Protein AF-A0A0A7FVY5-F1 (afdb_monomer)

Foldseek 3Di:
DVLVVLLVVLVVLLVVLCCLQVVLPCVSVPLQDPVLVVLQPCSNVLSNVVSVLSNQLSVLSNQLSVLCVVPPPVSVVVSVVSNVVSVVVVVVVSVVSVVCSVVSVD

pLDDT: mean 76.79, std 7.54, range [56.62, 86.94]

Mean predicted aligned error: 7.56 Å

Radius of gyration: 15.44 Å; Cα contacts (8 Å, |Δi|>4): 129; chains: 1; bounding box: 37×23×40 Å

Sequence (106 aa):
MLYILTIIGGIIFLVLAFLVGVNKNISLISVMTEAKLKQIKKKDKVAIDFGVHYFFMSLACFLTSGLTALFGKMGMYIGLILVVVSAFAYSSLSSSVDEKIRRNKY

Secondary structure (DSSP, 8-state):
-HHHHHHHHHHHHHHHHHHHHTS--GGG-TT--HHHHHH-S-HHHHHHHHHHHHHHHHHHHHHHHHHHHHHTHHHHHHHHHHHHHHHHHHHHHHHHHHHHHHTT--

Organism: NCBI:txid1415775

Nearest PDB structures (foldseek):
  1yvi-assembly1_A  TM=4.276E-01  e=3.416E+00  Oryza sativa

Solvent-accessible surface area (backbone atoms only — not comparable to full-atom values): 5295 Å² total; per-residue (Å²): 115,72,49,58,54,31,43,54,52,14,50,53,29,38,53,48,12,44,42,19,33,72,66,44,39,50,79,73,40,91,87,50,49,73,72,56,62,72,62,41,76,41,54,64,60,53,10,36,57,52,9,54,50,30,37,53,47,14,50,37,27,43,50,19,27,52,34,25,72,76,52,42,73,62,18,40,57,56,22,49,53,49,44,50,53,48,50,52,53,49,54,53,48,54,54,51,49,54,54,31,44,76,66,65,75,42

Structure (mmCIF, N/CA/C/O backbone):
data_AF-A0A0A7FVY5-F1
#
_entry.id   AF-A0A0A7FVY5-F1
#
loop_
_atom_site.group_PDB
_atom_site.id
_atom_site.type_symbol
_atom_site.label_atom_id
_atom_site.label_alt_id
_atom_site.label_comp_id
_atom_site.label_asym_id
_atom_site.label_entity_id
_atom_site.label_seq_id
_atom_site.pdbx_PDB_ins_code
_atom_site.Cartn_x
_atom_site.Cartn_y
_atom_site.Cartn_z
_atom_site.occupancy
_atom_site.B_iso_or_equiv
_atom_site.auth_seq_id
_atom_site.auth_comp_id
_atom_site.auth_asym_id
_atom_site.auth_atom_id
_atom_site.pdbx_PDB_model_num
ATOM 1 N N . MET A 1 1 ? 4.355 4.000 -19.600 1.00 63.69 1 MET A N 1
ATOM 2 C CA . MET A 1 1 ? 2.959 4.321 -19.228 1.00 63.69 1 MET A CA 1
ATOM 3 C C . MET A 1 1 ? 2.461 3.472 -18.053 1.00 63.69 1 MET A C 1
ATOM 5 O O . MET A 1 1 ? 2.020 4.054 -17.075 1.00 63.69 1 MET A O 1
ATOM 9 N N . LEU A 1 2 ? 2.605 2.135 -18.077 1.00 69.44 2 LEU A N 1
ATOM 10 C CA . LEU A 1 2 ? 2.143 1.250 -16.987 1.00 69.44 2 LEU A CA 1
ATOM 11 C C . LEU A 1 2 ? 2.793 1.530 -15.611 1.00 69.44 2 LEU A C 1
ATOM 13 O O . LEU A 1 2 ? 2.112 1.511 -14.595 1.00 69.44 2 LEU A O 1
ATOM 17 N N . TYR A 1 3 ? 4.089 1.860 -15.582 1.00 72.25 3 TYR A N 1
ATOM 18 C CA . TYR A 1 3 ? 4.807 2.165 -14.336 1.00 72.25 3 TYR A CA 1
ATOM 19 C C . TYR A 1 3 ? 4.294 3.444 -13.640 1.00 72.25 3 TYR A C 1
ATOM 21 O O . TYR A 1 3 ? 4.270 3.530 -12.416 1.00 72.25 3 TYR A O 1
ATOM 29 N N . ILE A 1 4 ? 3.809 4.429 -14.407 1.00 76.88 4 ILE A N 1
ATOM 30 C CA . ILE A 1 4 ? 3.228 5.668 -13.861 1.00 76.88 4 ILE A CA 1
ATOM 31 C C . ILE A 1 4 ? 1.925 5.346 -13.122 1.00 76.88 4 ILE A C 1
ATOM 33 O O . ILE A 1 4 ? 1.698 5.852 -12.028 1.00 76.88 4 ILE A O 1
ATOM 37 N N . LEU A 1 5 ? 1.106 4.444 -13.673 1.00 78.25 5 LEU A N 1
ATOM 38 C CA . LEU A 1 5 ? -0.121 3.982 -13.021 1.00 78.25 5 LEU A CA 1
ATOM 39 C C . LEU A 1 5 ? 0.176 3.257 -11.703 1.00 78.25 5 LEU A C 1
ATOM 41 O O . LEU A 1 5 ? -0.504 3.506 -10.711 1.00 78.25 5 LEU A O 1
ATOM 45 N N . THR A 1 6 ? 1.215 2.417 -11.655 1.00 75.44 6 THR A N 1
ATOM 46 C CA . THR A 1 6 ? 1.615 1.736 -10.410 1.00 75.44 6 THR A CA 1
ATOM 47 C C . THR A 1 6 ? 2.171 2.696 -9.360 1.00 75.44 6 THR A C 1
ATOM 49 O O . THR A 1 6 ? 1.931 2.491 -8.173 1.00 75.44 6 THR A O 1
ATOM 52 N N . ILE A 1 7 ? 2.851 3.772 -9.772 1.00 81.56 7 ILE A 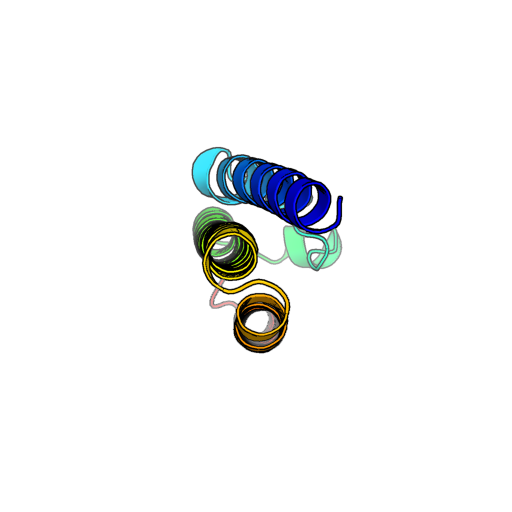N 1
ATOM 53 C CA . ILE A 1 7 ? 3.315 4.835 -8.864 1.00 81.56 7 ILE A CA 1
ATOM 54 C C . ILE A 1 7 ? 2.123 5.591 -8.280 1.00 81.56 7 ILE A C 1
ATOM 56 O O . ILE A 1 7 ? 2.042 5.748 -7.066 1.00 81.56 7 ILE A O 1
ATOM 60 N N . ILE A 1 8 ? 1.179 6.018 -9.124 1.00 85.25 8 ILE A N 1
ATOM 61 C CA . ILE A 1 8 ? -0.029 6.723 -8.675 1.00 85.25 8 ILE A CA 1
ATOM 62 C C . ILE A 1 8 ? -0.836 5.832 -7.724 1.00 85.25 8 ILE A C 1
ATOM 64 O O . ILE A 1 8 ? -1.215 6.278 -6.643 1.00 85.25 8 ILE A O 1
ATOM 68 N N . GLY A 1 9 ? -1.034 4.558 -8.078 1.00 81.75 9 GLY A N 1
ATOM 69 C CA . GLY A 1 9 ? -1.685 3.579 -7.206 1.00 81.75 9 GLY A CA 1
ATOM 70 C C . GLY A 1 9 ? -0.962 3.415 -5.866 1.00 81.75 9 GLY A C 1
ATOM 71 O O . GLY A 1 9 ? -1.607 3.440 -4.820 1.00 81.75 9 GLY A O 1
ATOM 72 N N . GLY A 1 10 ? 0.372 3.321 -5.878 1.00 83.12 10 GLY A N 1
ATOM 73 C CA . GLY A 1 10 ? 1.194 3.279 -4.666 1.00 83.12 10 GLY A CA 1
ATOM 74 C C . GLY A 1 10 ? 0.992 4.506 -3.773 1.00 83.12 10 GLY A C 1
ATOM 75 O O . GLY A 1 10 ? 0.712 4.356 -2.589 1.00 83.12 10 GLY A O 1
ATOM 76 N N . ILE A 1 11 ? 1.027 5.715 -4.343 1.00 86.56 11 ILE A N 1
ATOM 77 C CA . ILE A 1 11 ? 0.796 6.966 -3.601 1.00 86.56 11 ILE A CA 1
ATOM 78 C C . ILE A 1 11 ? -0.597 6.981 -2.960 1.00 86.56 11 ILE A C 1
ATOM 80 O O . ILE A 1 11 ? -0.722 7.337 -1.790 1.00 86.56 11 ILE A O 1
ATOM 84 N N . ILE A 1 12 ? -1.638 6.555 -3.682 1.00 86.44 12 ILE A N 1
ATOM 85 C CA . ILE A 1 12 ? -3.005 6.473 -3.141 1.00 86.44 12 ILE A CA 1
ATOM 86 C C . ILE A 1 12 ? -3.050 5.528 -1.933 1.00 86.44 12 ILE A C 1
ATOM 88 O O . ILE A 1 12 ? -3.600 5.886 -0.890 1.00 86.44 12 ILE A O 1
ATOM 92 N N . PHE A 1 13 ? -2.433 4.347 -2.034 1.00 83.00 13 PHE A N 1
ATOM 93 C CA . PHE A 1 13 ? -2.355 3.408 -0.912 1.00 83.00 13 PHE A CA 1
ATOM 94 C C . PHE A 1 13 ? -1.539 3.951 0.263 1.00 83.00 13 PHE A C 1
ATOM 96 O O . PHE A 1 13 ? -1.897 3.693 1.409 1.00 83.00 13 PHE A O 1
ATOM 103 N N . LEU A 1 14 ? -0.495 4.740 0.008 1.00 83.94 14 LEU A N 1
ATOM 104 C CA . LEU A 1 14 ? 0.303 5.380 1.052 1.00 83.94 14 LEU A CA 1
ATOM 105 C C . LEU A 1 14 ? -0.503 6.435 1.815 1.00 83.94 14 LEU A C 1
ATOM 107 O O . LEU A 1 14 ? -0.468 6.481 3.045 1.00 83.94 14 LEU A O 1
ATOM 111 N N . VAL A 1 15 ? -1.275 7.248 1.093 1.00 85.19 15 VAL A N 1
ATOM 112 C CA . VAL A 1 15 ? -2.195 8.224 1.688 1.00 85.19 15 VAL A CA 1
ATOM 113 C C . VAL A 1 15 ? -3.251 7.499 2.525 1.00 85.19 15 VAL A C 1
ATOM 115 O O . VAL A 1 15 ? -3.472 7.865 3.677 1.00 85.19 15 VAL A O 1
ATOM 118 N N . LEU A 1 16 ? -3.839 6.413 2.013 1.00 80.38 16 LEU A N 1
ATOM 119 C CA . LEU A 1 16 ? -4.777 5.585 2.781 1.00 80.38 16 LEU A CA 1
ATOM 120 C C . LEU A 1 16 ? -4.129 4.967 4.025 1.00 80.38 16 LEU A C 1
ATOM 122 O O . LEU A 1 16 ? -4.734 4.996 5.093 1.00 80.38 16 LEU A O 1
ATOM 126 N N . ALA A 1 17 ? -2.897 4.466 3.927 1.00 81.00 17 ALA A N 1
ATOM 127 C CA . ALA A 1 17 ? -2.150 3.936 5.065 1.00 81.00 17 ALA A CA 1
ATOM 128 C C . ALA A 1 17 ? -1.955 4.991 6.157 1.00 81.00 17 ALA A C 1
ATOM 130 O O . ALA A 1 17 ? -2.141 4.705 7.340 1.00 81.00 17 ALA A O 1
ATOM 131 N N . PHE A 1 18 ? -1.643 6.226 5.761 1.00 77.88 18 PHE A N 1
ATOM 132 C CA . PHE A 1 18 ? -1.501 7.344 6.683 1.00 77.88 18 PHE A CA 1
ATOM 133 C C . PHE A 1 18 ? -2.841 7.726 7.327 1.00 77.88 18 PHE A C 1
ATOM 135 O O . PHE A 1 18 ? -2.932 7.832 8.550 1.00 77.88 18 PHE A O 1
ATOM 142 N N . LEU A 1 19 ? -3.914 7.874 6.547 1.00 79.94 19 LEU A N 1
ATOM 143 C CA . LEU A 1 19 ? -5.227 8.232 7.093 1.00 79.94 19 LEU A CA 1
ATOM 144 C C . LEU A 1 19 ? -5.807 7.130 7.994 1.00 79.94 19 LEU A C 1
ATOM 146 O O . LEU A 1 19 ? -6.385 7.425 9.041 1.00 79.94 19 LEU A O 1
ATOM 150 N N . VAL A 1 20 ? -5.656 5.864 7.615 1.00 78.44 20 VAL A N 1
ATOM 151 C CA . VAL A 1 20 ? -6.183 4.735 8.388 1.00 78.44 20 VAL A CA 1
ATOM 152 C C . VAL A 1 20 ? -5.304 4.448 9.602 1.00 78.44 20 VAL A C 1
ATOM 154 O O . VAL A 1 20 ? -5.841 4.264 10.686 1.00 78.44 20 VAL A O 1
ATOM 157 N N . GLY A 1 21 ? -3.977 4.450 9.462 1.00 72.88 21 GLY A N 1
ATOM 158 C CA . GLY A 1 21 ? -3.049 4.117 10.546 1.00 72.88 21 GLY A CA 1
ATOM 159 C C . GLY A 1 21 ? -2.798 5.263 11.529 1.00 72.88 21 GLY A C 1
ATOM 160 O O . GLY A 1 21 ? -2.850 5.053 12.739 1.00 72.88 21 GLY A O 1
ATOM 161 N N . VAL A 1 22 ? -2.547 6.476 11.025 1.00 71.88 22 VAL A N 1
ATOM 162 C CA . VAL A 1 22 ? -2.175 7.647 11.845 1.00 71.88 22 VAL A CA 1
ATOM 163 C C . VAL A 1 22 ? -3.411 8.416 12.286 1.00 71.88 22 VAL A C 1
ATOM 165 O O . VAL A 1 22 ? -3.604 8.638 13.480 1.00 71.88 22 VAL A O 1
ATOM 168 N N . ASN A 1 23 ? -4.287 8.769 11.340 1.00 72.81 23 ASN A N 1
ATOM 169 C CA . ASN A 1 23 ? -5.526 9.491 11.649 1.00 72.81 23 ASN A CA 1
ATOM 170 C C . ASN A 1 23 ? -6.642 8.559 12.165 1.00 72.81 23 ASN A C 1
ATOM 172 O O . ASN A 1 23 ? -7.742 9.011 12.469 1.00 72.81 23 ASN A O 1
ATOM 176 N N . LYS A 1 24 ? -6.364 7.248 12.257 1.00 71.75 24 LYS A N 1
ATOM 177 C CA . LYS A 1 24 ? -7.252 6.218 12.822 1.00 71.75 24 LYS A CA 1
ATOM 178 C C . LYS A 1 24 ? -8.662 6.234 12.232 1.00 71.75 24 LYS A C 1
ATOM 180 O O . LYS A 1 24 ? -9.629 5.825 12.877 1.00 71.75 24 LYS A O 1
ATOM 185 N N . ASN A 1 25 ? -8.781 6.673 10.980 1.00 70.25 25 ASN A N 1
ATOM 186 C CA . ASN A 1 25 ? -10.052 6.793 10.282 1.00 70.25 25 ASN A CA 1
ATOM 187 C C . ASN A 1 25 ? -10.481 5.433 9.714 1.00 70.25 25 ASN A C 1
ATOM 189 O O . ASN A 1 25 ? -10.456 5.184 8.513 1.00 70.25 25 ASN A O 1
ATOM 193 N N . ILE A 1 26 ? -10.914 4.543 10.607 1.00 68.31 26 ILE A N 1
ATOM 194 C CA . ILE A 1 26 ? -11.427 3.193 10.301 1.00 68.31 26 ILE A CA 1
ATOM 195 C C . ILE A 1 26 ? -12.670 3.180 9.392 1.00 68.31 26 ILE A C 1
ATOM 197 O O . ILE A 1 26 ? -12.994 2.128 8.853 1.00 68.31 26 ILE A O 1
ATOM 201 N N . SER A 1 27 ? -13.333 4.324 9.177 1.00 65.12 27 SER A N 1
ATOM 202 C CA . SER A 1 27 ? -14.409 4.483 8.180 1.00 65.12 27 SER A CA 1
ATOM 203 C C . SER A 1 27 ? -13.910 4.339 6.732 1.0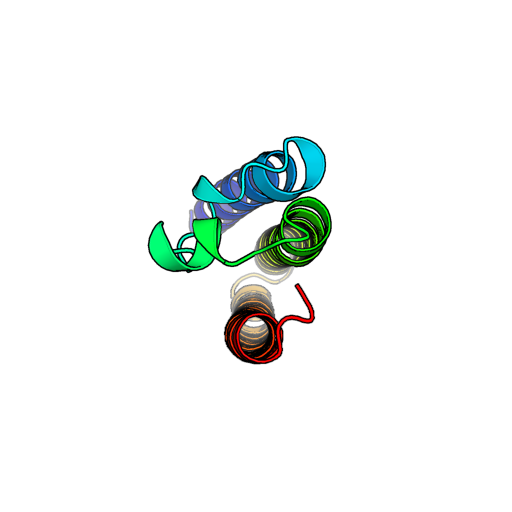0 65.12 27 SER A C 1
ATOM 205 O O . SER A 1 27 ? -14.647 3.913 5.852 1.00 65.12 27 SER A O 1
ATOM 207 N N . LEU A 1 28 ? -12.630 4.639 6.479 1.00 64.94 28 LEU A N 1
ATOM 208 C CA . LEU A 1 28 ? -12.020 4.525 5.147 1.00 64.94 28 LEU A CA 1
ATOM 209 C C . LEU A 1 28 ? -11.635 3.085 4.780 1.00 64.94 28 LEU A C 1
ATOM 211 O O . LEU A 1 28 ? -11.217 2.820 3.654 1.00 64.94 28 LEU A O 1
ATOM 215 N N . ILE A 1 29 ? -11.752 2.143 5.718 1.00 69.44 29 ILE A N 1
ATOM 216 C CA . ILE A 1 2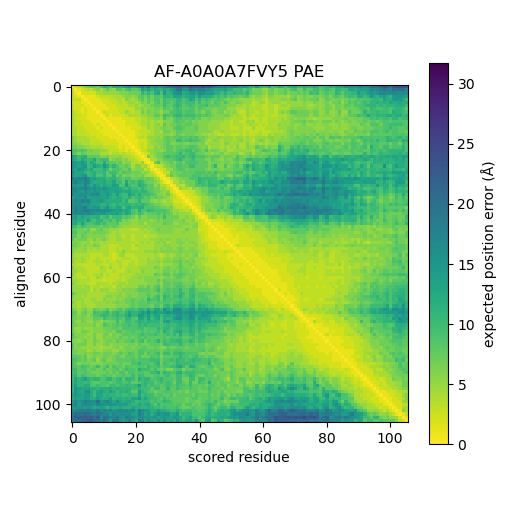9 ? -11.476 0.735 5.453 1.00 69.44 29 ILE A CA 1
ATOM 217 C C . ILE A 1 29 ? -12.683 0.165 4.713 1.00 69.44 29 ILE A C 1
ATOM 219 O O . ILE A 1 29 ? -13.730 -0.060 5.309 1.00 69.44 29 ILE A O 1
ATOM 223 N N . SER A 1 30 ? -12.517 -0.126 3.422 1.00 63.25 30 SER A N 1
ATOM 224 C CA . SER A 1 30 ? -13.594 -0.630 2.551 1.00 63.25 30 SER A CA 1
ATOM 225 C C . SER A 1 30 ? -14.303 -1.891 3.075 1.00 63.25 30 SER A C 1
ATOM 227 O O . SER A 1 30 ? -15.436 -2.158 2.692 1.00 63.25 30 SER A O 1
ATOM 229 N N . VAL A 1 31 ? -13.646 -2.677 3.930 1.00 64.94 31 VAL A N 1
ATOM 230 C CA . VAL A 1 31 ? -14.183 -3.910 4.539 1.00 64.94 31 VAL A CA 1
ATOM 231 C C . VAL A 1 31 ? -15.063 -3.622 5.771 1.00 64.94 31 VAL A C 1
ATOM 233 O O . VAL A 1 31 ? -15.798 -4.490 6.248 1.00 64.94 31 VAL A O 1
ATOM 236 N N . MET A 1 32 ? -15.011 -2.405 6.307 1.00 65.88 32 MET A N 1
ATOM 237 C CA . MET A 1 32 ? -15.593 -2.055 7.594 1.00 65.88 32 MET A CA 1
ATOM 238 C C . MET A 1 32 ? -16.992 -1.445 7.436 1.00 65.88 32 MET A C 1
ATOM 240 O O . MET A 1 32 ? -17.152 -0.250 7.215 1.00 65.88 32 MET A O 1
ATOM 244 N N . THR A 1 33 ? -18.038 -2.259 7.581 1.00 66.56 33 THR A N 1
ATOM 245 C CA . THR A 1 33 ? -19.429 -1.769 7.603 1.00 66.56 33 THR A CA 1
ATOM 246 C C . THR A 1 33 ? -19.725 -1.004 8.900 1.00 66.56 33 THR A C 1
ATOM 248 O O . THR A 1 33 ? -19.188 -1.350 9.956 1.00 66.56 33 THR A O 1
ATOM 251 N N . GLU A 1 34 ? -20.644 -0.029 8.876 1.00 65.38 34 GLU A N 1
ATOM 252 C CA . GLU A 1 34 ? -21.063 0.736 10.068 1.00 65.38 34 GLU A CA 1
ATOM 253 C C . GLU A 1 34 ? -21.458 -0.153 11.263 1.00 65.38 34 GLU A C 1
ATOM 255 O O . GLU A 1 34 ? -21.151 0.161 12.416 1.00 65.38 34 GLU A O 1
ATOM 260 N N . ALA A 1 35 ? -22.083 -1.305 10.995 1.00 65.94 35 ALA A N 1
ATOM 261 C CA . ALA A 1 35 ? -22.438 -2.293 12.012 1.00 65.94 35 ALA A CA 1
ATOM 262 C C . ALA A 1 35 ? -21.206 -2.897 12.717 1.00 65.94 35 ALA A C 1
ATOM 264 O O . ALA A 1 35 ? -21.206 -3.035 13.940 1.00 65.94 35 ALA A O 1
ATOM 265 N N . LYS A 1 36 ? -20.130 -3.195 11.974 1.00 67.06 36 LYS A N 1
ATOM 266 C CA . LYS A 1 36 ? -18.860 -3.702 12.529 1.00 67.06 36 LYS A CA 1
ATOM 267 C C . LYS A 1 36 ? -18.098 -2.602 13.271 1.00 67.06 36 LYS A C 1
ATOM 269 O O . LYS A 1 36 ? -17.570 -2.841 14.352 1.00 67.06 36 LYS A O 1
ATOM 274 N N . LEU A 1 37 ? -18.134 -1.372 12.758 1.00 66.81 37 LEU A N 1
ATOM 275 C CA . LEU A 1 37 ? -17.569 -0.175 13.399 1.00 66.81 37 LEU A CA 1
ATOM 276 C C . LEU A 1 37 ? -18.144 0.107 14.793 1.00 66.81 37 LEU A C 1
ATOM 278 O O . LEU A 1 37 ? -17.422 0.607 15.660 1.00 66.81 37 LEU A O 1
ATOM 282 N N . LYS A 1 38 ? -19.427 -0.201 15.018 1.00 67.06 38 LYS A N 1
ATOM 283 C CA . LYS A 1 38 ? -20.073 -0.080 16.336 1.00 67.06 38 LYS A CA 1
ATOM 284 C C . LYS A 1 38 ? -19.696 -1.210 17.302 1.00 67.06 38 LYS A C 1
ATOM 286 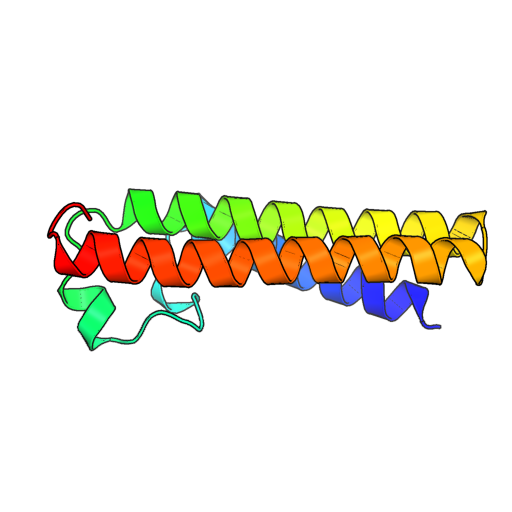O O . LYS A 1 38 ? -19.748 -0.991 18.507 1.00 67.06 38 LYS A O 1
ATOM 291 N N . GLN A 1 39 ? -19.306 -2.384 16.798 1.00 66.88 39 GLN A N 1
ATOM 292 C CA . GLN A 1 39 ? -18.940 -3.547 17.620 1.00 66.88 39 GLN A CA 1
ATOM 293 C C . GLN A 1 39 ? -17.473 -3.551 18.074 1.00 66.88 39 GLN A C 1
ATOM 295 O O . GLN A 1 39 ? -17.145 -4.208 19.055 1.00 66.88 39 GLN A O 1
ATOM 300 N N . ILE A 1 40 ? -16.595 -2.810 17.397 1.00 69.38 40 ILE A N 1
ATOM 301 C CA . ILE A 1 40 ? -15.166 -2.746 17.728 1.00 69.38 40 ILE A CA 1
ATOM 302 C C . ILE A 1 40 ? -14.938 -1.867 18.965 1.00 69.38 40 ILE A C 1
ATOM 304 O O . ILE A 1 40 ? -15.143 -0.649 18.907 1.00 69.38 40 ILE A O 1
ATOM 308 N N . LYS A 1 41 ? -14.438 -2.455 20.060 1.00 68.12 41 LYS A N 1
ATOM 309 C CA . LYS A 1 41 ? -14.039 -1.713 21.273 1.00 68.12 41 LYS A CA 1
ATOM 310 C C . LYS A 1 41 ? -12.671 -1.028 21.137 1.00 68.12 41 LYS A C 1
ATOM 312 O O . LYS A 1 41 ? -12.462 0.035 21.713 1.00 68.12 41 LYS A O 1
ATOM 317 N N . LYS A 1 42 ? -11.740 -1.597 20.369 1.00 73.81 42 LYS A N 1
ATOM 318 C CA . LYS A 1 42 ? -10.338 -1.179 20.186 1.00 73.81 42 LYS A CA 1
ATOM 319 C C . LYS A 1 42 ? -10.089 -0.715 18.756 1.00 73.81 42 LYS A C 1
ATOM 321 O O . LYS A 1 42 ? -9.310 -1.306 18.004 1.00 73.81 42 LYS A O 1
ATOM 326 N N . LYS A 1 43 ? -10.752 0.385 18.410 1.00 71.12 43 LYS A N 1
ATOM 327 C CA . LYS A 1 43 ? -10.699 1.051 17.102 1.00 71.12 43 LYS A CA 1
ATOM 328 C C . LYS A 1 43 ? -9.271 1.387 16.668 1.00 71.12 43 LYS A C 1
ATOM 330 O O . LYS A 1 43 ? -8.910 1.124 15.526 1.00 71.12 43 LYS A O 1
ATOM 335 N N . ASP A 1 44 ? -8.438 1.846 17.602 1.00 72.12 44 ASP A N 1
ATOM 336 C CA . ASP A 1 44 ? -7.029 2.176 17.358 1.00 72.12 44 ASP A CA 1
ATOM 337 C C . ASP A 1 44 ? -6.204 0.983 16.876 1.00 72.12 44 ASP A C 1
ATOM 339 O O . ASP A 1 44 ? -5.356 1.117 16.000 1.00 72.12 44 ASP A O 1
ATOM 343 N N . LYS A 1 45 ? -6.445 -0.201 17.447 1.00 74.94 45 LYS A N 1
ATOM 344 C CA . LYS A 1 45 ? -5.652 -1.388 17.127 1.00 74.94 45 LYS A CA 1
ATOM 345 C C . LYS A 1 45 ? -6.000 -1.918 15.737 1.00 74.94 45 LYS A C 1
ATOM 347 O O . LYS A 1 45 ? -5.107 -2.336 15.011 1.00 74.94 45 LYS A O 1
ATOM 352 N N . VAL A 1 46 ? -7.277 -1.838 15.354 1.00 75.88 46 VAL A N 1
ATOM 353 C CA . VAL A 1 46 ? -7.722 -2.204 14.002 1.00 75.88 46 VAL A CA 1
ATOM 354 C C . VAL A 1 46 ? -7.218 -1.196 12.968 1.00 75.88 46 VAL A C 1
ATOM 356 O O . VAL A 1 46 ? -6.701 -1.595 11.931 1.00 75.88 46 VAL A O 1
ATOM 359 N N . ALA A 1 47 ? -7.301 0.101 13.270 1.00 76.50 47 ALA A N 1
ATOM 360 C CA . ALA A 1 47 ? -6.732 1.166 12.447 1.00 76.50 47 ALA A CA 1
ATOM 361 C C . ALA A 1 47 ? -5.242 0.934 12.140 1.00 76.50 47 ALA A C 1
ATOM 363 O O . ALA A 1 47 ? -4.832 1.001 10.983 1.00 76.50 47 ALA A O 1
ATOM 364 N N . ILE A 1 48 ? -4.443 0.599 13.158 1.00 77.62 48 ILE A N 1
ATOM 365 C CA . ILE A 1 48 ? -3.011 0.329 12.987 1.00 77.62 48 ILE A CA 1
ATOM 366 C C . ILE A 1 48 ? -2.779 -0.932 12.141 1.00 77.62 48 ILE A C 1
ATOM 368 O O . ILE A 1 48 ? -1.997 -0.868 11.198 1.00 77.62 48 ILE A O 1
ATOM 372 N N . ASP A 1 49 ? -3.477 -2.043 12.411 1.00 79.62 49 ASP A N 1
ATOM 373 C CA . ASP A 1 49 ? -3.332 -3.289 11.632 1.00 79.62 49 ASP A CA 1
ATOM 374 C C . ASP A 1 49 ? -3.629 -3.068 10.135 1.00 79.62 49 ASP A C 1
ATOM 376 O O . ASP A 1 49 ? -2.847 -3.466 9.271 1.00 79.62 49 ASP A O 1
ATOM 380 N N . PHE A 1 50 ? -4.728 -2.380 9.809 1.00 76.75 50 PHE A N 1
ATOM 381 C CA . PHE A 1 50 ? -5.064 -2.071 8.415 1.00 76.75 50 PHE A CA 1
ATOM 382 C C . PHE A 1 50 ? -4.125 -1.031 7.799 1.00 76.75 50 PHE A C 1
ATOM 384 O O . PHE A 1 50 ? -3.748 -1.175 6.637 1.00 76.75 50 PHE A O 1
ATOM 391 N N . GLY A 1 51 ? -3.725 -0.004 8.554 1.00 79.19 51 GLY A N 1
ATOM 392 C CA . GLY A 1 51 ? -2.784 1.017 8.091 1.00 79.19 51 GLY A CA 1
ATOM 393 C C . GLY A 1 51 ? -1.428 0.422 7.713 1.00 79.19 51 GLY A C 1
ATOM 394 O O . GLY A 1 51 ? -0.895 0.737 6.651 1.00 79.19 51 GLY A O 1
ATOM 395 N N . VAL A 1 52 ? -0.910 -0.503 8.526 1.00 81.56 52 VAL A N 1
ATOM 396 C CA . VAL A 1 52 ? 0.328 -1.243 8.236 1.00 81.56 52 VAL A CA 1
ATOM 397 C C . VAL A 1 52 ? 0.186 -2.057 6.948 1.00 81.56 52 VAL A C 1
ATOM 399 O O . VAL A 1 52 ? 1.088 -2.049 6.112 1.00 81.56 52 VAL A O 1
ATOM 402 N N . HIS A 1 53 ? -0.962 -2.694 6.724 1.00 81.75 53 HIS A N 1
ATOM 403 C CA . HIS A 1 53 ? -1.200 -3.446 5.490 1.00 81.75 53 HIS A CA 1
ATOM 404 C C . HIS A 1 53 ? -1.277 -2.563 4.247 1.00 81.75 53 HIS A C 1
ATOM 406 O O . HIS A 1 53 ? -0.656 -2.881 3.233 1.00 81.75 53 HIS A O 1
ATOM 412 N N . TYR A 1 54 ? -1.980 -1.430 4.317 1.00 82.12 54 TYR A N 1
ATOM 413 C CA . TYR A 1 54 ? -1.998 -0.457 3.222 1.00 82.12 54 TYR A CA 1
ATOM 414 C C . TYR A 1 54 ? -0.596 0.097 2.932 1.00 82.12 54 TYR A C 1
ATOM 416 O O . TYR A 1 54 ? -0.249 0.308 1.769 1.00 82.12 54 TYR A O 1
ATOM 424 N N . PHE A 1 55 ? 0.242 0.259 3.962 1.00 83.94 55 PHE A N 1
ATOM 425 C CA . PHE A 1 55 ? 1.636 0.665 3.801 1.00 83.94 55 PHE A CA 1
ATOM 426 C C . PHE A 1 55 ? 2.458 -0.391 3.050 1.00 83.94 55 PHE A C 1
ATOM 428 O O . PHE A 1 55 ? 3.137 -0.060 2.076 1.00 83.94 55 PHE A O 1
ATOM 435 N N . PHE A 1 56 ? 2.357 -1.668 3.431 1.00 83.50 56 PHE A N 1
ATOM 436 C CA . PHE A 1 56 ? 3.033 -2.752 2.710 1.00 83.50 56 PHE A CA 1
ATOM 437 C C . PHE A 1 56 ? 2.535 -2.894 1.268 1.00 83.50 56 PHE A C 1
ATOM 439 O O . PHE A 1 56 ? 3.340 -3.126 0.367 1.00 83.50 56 PHE A O 1
ATOM 446 N N . MET A 1 57 ? 1.239 -2.687 1.025 1.00 83.44 57 MET A N 1
ATOM 447 C CA . MET A 1 57 ? 0.662 -2.696 -0.323 1.00 83.44 57 MET A CA 1
ATOM 448 C C . MET A 1 57 ? 1.216 -1.555 -1.187 1.00 83.44 57 MET A C 1
ATOM 450 O O . MET A 1 57 ? 1.603 -1.762 -2.337 1.00 83.44 57 MET A O 1
ATOM 454 N N . SER A 1 58 ? 1.325 -0.352 -0.616 1.00 85.00 58 SER A N 1
ATOM 455 C CA . SER A 1 58 ? 1.987 0.784 -1.262 1.00 85.00 58 SER A CA 1
ATOM 456 C C . SER A 1 58 ? 3.447 0.467 -1.594 1.00 85.00 58 SER A C 1
ATOM 458 O O . SER A 1 58 ? 3.903 0.727 -2.709 1.00 85.00 58 SER A O 1
ATOM 460 N N . LEU A 1 59 ? 4.188 -0.107 -0.642 1.00 84.88 59 LEU A N 1
ATOM 461 C CA . LEU A 1 59 ? 5.587 -0.483 -0.839 1.00 84.88 59 LEU A CA 1
ATOM 462 C C . LEU A 1 59 ? 5.732 -1.517 -1.966 1.00 84.88 59 LEU A C 1
ATOM 464 O O . LEU A 1 59 ? 6.605 -1.372 -2.821 1.00 84.88 59 LEU A O 1
ATOM 468 N N . ALA A 1 60 ? 4.839 -2.508 -2.019 1.00 84.94 60 ALA A N 1
ATOM 469 C CA . ALA A 1 60 ? 4.786 -3.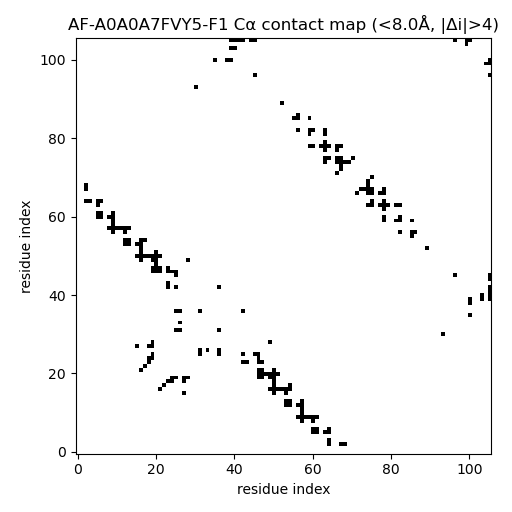503 -3.086 1.00 84.94 60 ALA A CA 1
ATOM 470 C C . ALA A 1 60 ? 4.544 -2.867 -4.467 1.00 84.94 60 ALA A C 1
ATOM 472 O O . ALA A 1 60 ? 5.211 -3.233 -5.439 1.00 84.94 60 ALA A O 1
ATOM 473 N N . CYS A 1 61 ? 3.657 -1.872 -4.560 1.00 84.56 61 CYS A N 1
ATOM 474 C CA . CYS A 1 61 ? 3.435 -1.103 -5.790 1.00 84.56 61 CYS A CA 1
ATOM 475 C C . CYS A 1 61 ? 4.678 -0.310 -6.223 1.00 84.56 61 CYS A C 1
ATOM 477 O O . CYS A 1 61 ? 5.038 -0.334 -7.403 1.00 84.56 61 CYS A O 1
ATOM 479 N N . PHE A 1 62 ? 5.373 0.353 -5.293 1.00 85.06 62 PHE A N 1
ATOM 480 C CA . PHE A 1 62 ? 6.606 1.080 -5.614 1.00 85.06 62 PHE A CA 1
ATOM 481 C C . PHE A 1 62 ? 7.734 0.149 -6.054 1.00 85.06 62 PHE A C 1
ATOM 483 O O . PHE A 1 62 ? 8.388 0.423 -7.061 1.00 85.06 62 PHE A O 1
ATOM 490 N N . LEU A 1 63 ? 7.922 -0.973 -5.356 1.00 86.38 63 LEU A N 1
ATOM 491 C CA . LEU A 1 63 ? 8.885 -2.003 -5.743 1.00 86.38 63 LEU A CA 1
ATOM 492 C C . LEU A 1 63 ? 8.570 -2.540 -7.137 1.00 86.38 63 LEU A C 1
ATOM 494 O O . LEU A 1 63 ? 9.460 -2.600 -7.979 1.00 86.38 63 LEU A O 1
ATOM 498 N N . THR A 1 64 ? 7.301 -2.835 -7.419 1.00 86.31 64 THR A N 1
ATOM 499 C CA . THR A 1 64 ? 6.844 -3.278 -8.745 1.00 86.31 64 THR A CA 1
ATOM 500 C C . THR A 1 64 ? 7.169 -2.251 -9.823 1.00 86.31 64 THR A C 1
ATOM 502 O O . THR A 1 64 ? 7.685 -2.613 -10.882 1.00 86.31 64 THR A O 1
ATOM 505 N N . SER A 1 65 ? 6.930 -0.966 -9.558 1.00 84.62 65 SER A N 1
ATOM 506 C CA . SER A 1 65 ? 7.289 0.102 -10.490 1.00 84.62 65 SER A CA 1
ATOM 507 C C . SER A 1 65 ? 8.801 0.194 -10.713 1.00 84.62 65 SER A C 1
ATOM 509 O O . SER A 1 65 ? 9.234 0.336 -11.855 1.00 84.62 65 SER A O 1
ATOM 511 N N . GLY A 1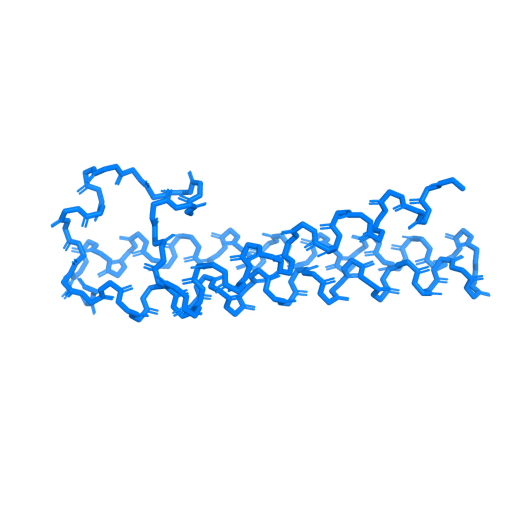 66 ? 9.606 0.103 -9.651 1.00 84.25 66 GLY A N 1
ATOM 512 C CA . GLY A 1 66 ? 11.069 0.136 -9.736 1.00 84.25 66 GLY A CA 1
ATOM 513 C C . GLY A 1 66 ? 11.634 -1.060 -10.504 1.00 84.25 66 GLY A C 1
ATOM 514 O O . GLY A 1 66 ? 12.425 -0.888 -11.428 1.00 84.25 66 GLY A O 1
ATOM 515 N N . LEU A 1 67 ? 11.156 -2.268 -10.201 1.00 85.25 67 LEU A N 1
ATOM 516 C CA . LEU A 1 67 ? 11.493 -3.496 -10.925 1.00 85.25 67 LEU A CA 1
ATOM 517 C C . LEU A 1 67 ? 11.101 -3.405 -12.401 1.00 85.25 67 LEU A C 1
ATOM 519 O O . LEU A 1 67 ? 11.884 -3.783 -13.268 1.00 85.25 67 LEU A O 1
ATOM 523 N N . THR A 1 68 ? 9.919 -2.869 -12.701 1.00 86.06 68 THR A N 1
ATOM 524 C CA . THR A 1 68 ? 9.460 -2.676 -14.085 1.00 86.06 68 THR A CA 1
ATOM 525 C C . THR A 1 68 ? 10.324 -1.654 -14.827 1.00 86.06 68 THR A C 1
ATOM 527 O O . THR A 1 68 ? 10.593 -1.834 -16.012 1.00 86.06 68 THR A O 1
ATOM 530 N N . ALA A 1 69 ? 10.792 -0.601 -14.151 1.00 83.25 69 ALA A N 1
ATOM 531 C CA . ALA A 1 69 ? 11.683 0.394 -14.744 1.00 83.25 69 ALA A CA 1
ATOM 532 C C . ALA A 1 69 ? 13.085 -0.170 -15.036 1.00 83.25 69 ALA A C 1
ATOM 534 O O . ALA A 1 69 ? 13.655 0.145 -16.077 1.00 83.25 69 ALA A O 1
ATOM 535 N N . LEU A 1 70 ? 13.620 -1.023 -14.154 1.00 85.81 70 LEU A N 1
ATOM 536 C CA . LEU A 1 70 ? 14.967 -1.593 -14.287 1.00 85.81 70 LEU A CA 1
ATOM 537 C C . LEU A 1 70 ? 15.025 -2.809 -15.223 1.00 85.81 70 LEU A C 1
ATOM 539 O O . LEU A 1 70 ? 15.960 -2.942 -16.006 1.00 85.81 70 LEU A O 1
ATOM 543 N N . PHE A 1 71 ? 14.030 -3.697 -15.154 1.00 86.12 71 PHE A N 1
ATOM 544 C CA . PHE A 1 71 ? 14.040 -5.005 -15.828 1.00 86.12 71 PHE A CA 1
ATOM 545 C C . PHE A 1 71 ? 12.949 -5.149 -16.903 1.00 86.12 71 PHE A C 1
ATOM 547 O O . PHE A 1 71 ? 12.743 -6.236 -17.453 1.00 86.12 71 PHE A O 1
ATOM 554 N N . GLY A 1 72 ? 12.204 -4.079 -17.196 1.00 83.00 72 GLY A N 1
ATOM 555 C CA . GLY A 1 72 ? 11.150 -4.073 -18.208 1.00 83.00 72 GLY A CA 1
ATOM 556 C C . GLY A 1 72 ? 10.048 -5.099 -17.922 1.00 83.00 72 GLY A C 1
ATOM 557 O O . GLY A 1 72 ? 9.482 -5.156 -16.828 1.00 83.00 72 GLY A O 1
ATOM 558 N N . LYS A 1 73 ? 9.733 -5.939 -18.917 1.00 82.75 73 LYS A N 1
ATOM 559 C CA . LYS A 1 73 ? 8.656 -6.943 -18.822 1.00 82.75 73 LYS A CA 1
ATOM 560 C C . LYS A 1 73 ? 8.905 -8.003 -17.743 1.00 82.75 73 LYS A C 1
ATOM 562 O O . LYS A 1 73 ? 7.951 -8.436 -17.110 1.00 82.75 73 LYS A O 1
ATOM 567 N N . MET A 1 74 ? 10.157 -8.397 -17.501 1.00 83.50 74 MET A N 1
ATOM 568 C CA . MET A 1 74 ? 10.482 -9.400 -16.474 1.00 83.50 74 MET A CA 1
ATOM 569 C C . MET A 1 74 ? 10.206 -8.863 -15.065 1.00 83.50 74 MET A C 1
ATOM 571 O O . MET A 1 74 ? 9.597 -9.547 -14.245 1.00 83.50 74 MET A O 1
ATOM 575 N N . GLY A 1 75 ? 10.569 -7.601 -14.816 1.00 82.06 75 GLY A N 1
ATOM 576 C CA . GLY A 1 75 ? 10.269 -6.917 -13.556 1.00 82.06 75 GLY A CA 1
ATOM 577 C C . GLY A 1 75 ? 8.769 -6.754 -13.305 1.00 82.06 75 GLY A C 1
ATOM 578 O O . GLY A 1 75 ? 8.322 -6.876 -12.167 1.00 82.06 75 GLY A O 1
ATOM 579 N N . MET A 1 76 ? 7.983 -6.567 -14.369 1.00 81.06 76 MET A N 1
ATOM 580 C CA . MET A 1 76 ? 6.523 -6.499 -14.287 1.00 81.06 76 MET A CA 1
ATOM 581 C C . MET A 1 76 ? 5.903 -7.815 -13.795 1.00 81.06 76 MET A C 1
ATOM 583 O O . MET A 1 76 ? 5.035 -7.775 -12.928 1.00 81.06 76 MET A O 1
ATOM 587 N N . TYR A 1 77 ? 6.348 -8.977 -14.291 1.00 85.88 77 TYR A N 1
ATOM 588 C CA . TYR A 1 77 ? 5.829 -10.272 -13.822 1.00 85.88 77 TYR A CA 1
ATOM 589 C C . TYR A 1 77 ? 6.152 -10.525 -12.348 1.00 85.88 77 TYR A C 1
ATOM 591 O O . TYR A 1 77 ? 5.283 -10.946 -11.588 1.00 85.88 77 TYR A O 1
ATOM 599 N N . ILE A 1 78 ? 7.383 -10.218 -11.934 1.00 85.44 78 ILE A N 1
ATOM 600 C CA . ILE A 1 78 ? 7.818 -10.371 -10.540 1.00 85.44 78 ILE A CA 1
ATOM 601 C C . ILE A 1 78 ? 7.009 -9.446 -9.625 1.00 85.44 78 ILE A C 1
ATOM 603 O O . ILE A 1 78 ? 6.501 -9.879 -8.592 1.00 85.44 78 ILE A O 1
ATOM 607 N N . GLY A 1 79 ? 6.838 -8.184 -10.021 1.00 83.94 79 GLY A N 1
ATOM 608 C CA . GLY A 1 79 ? 6.044 -7.231 -9.256 1.00 83.94 79 GLY A CA 1
ATOM 609 C C . GLY A 1 79 ? 4.560 -7.602 -9.187 1.00 83.94 79 GLY A C 1
ATOM 610 O O . GLY A 1 79 ? 3.948 -7.487 -8.128 1.00 83.94 79 GLY A O 1
ATOM 611 N N . LEU A 1 80 ? 3.989 -8.151 -10.264 1.00 83.88 80 LEU A N 1
ATOM 612 C CA . LEU A 1 80 ? 2.613 -8.653 -10.259 1.00 83.88 80 LEU A CA 1
ATOM 613 C C . LEU A 1 80 ? 2.422 -9.759 -9.211 1.00 83.88 80 LEU A C 1
ATOM 615 O O . LEU A 1 80 ? 1.465 -9.708 -8.441 1.00 83.88 80 LEU A O 1
ATOM 619 N N . ILE A 1 81 ? 3.345 -10.724 -9.143 1.00 86.94 81 ILE A N 1
ATOM 620 C CA . ILE A 1 81 ? 3.315 -11.789 -8.128 1.00 86.94 81 ILE A CA 1
ATOM 621 C C . ILE A 1 81 ? 3.368 -11.179 -6.723 1.00 86.94 81 ILE A C 1
ATOM 623 O O . ILE A 1 81 ? 2.593 -11.573 -5.853 1.00 86.94 81 ILE A O 1
ATOM 627 N N . LEU A 1 82 ? 4.229 -10.179 -6.515 1.00 84.81 82 LEU A N 1
ATOM 628 C CA . LEU A 1 82 ? 4.363 -9.485 -5.236 1.00 84.81 82 LEU A CA 1
ATOM 629 C C . LEU A 1 82 ? 3.036 -8.835 -4.799 1.00 84.81 82 LEU A C 1
ATOM 631 O O . LEU A 1 82 ? 2.587 -9.043 -3.674 1.00 84.81 82 LEU A O 1
ATOM 635 N N . VAL A 1 83 ? 2.375 -8.111 -5.708 1.00 83.56 83 VAL A N 1
ATOM 636 C CA . VAL A 1 83 ? 1.079 -7.456 -5.451 1.00 83.56 83 VAL A CA 1
ATOM 637 C C . VAL A 1 83 ? -0.017 -8.481 -5.156 1.00 83.56 83 VAL A C 1
ATOM 639 O O . VAL A 1 83 ? -0.823 -8.271 -4.248 1.00 83.56 83 VAL A O 1
ATOM 642 N N . VAL A 1 84 ? -0.040 -9.607 -5.873 1.00 85.38 84 VAL A N 1
ATOM 643 C CA . VAL A 1 84 ? -1.004 -10.692 -5.628 1.00 85.38 84 VAL A CA 1
ATOM 644 C C . VAL A 1 84 ? -0.806 -11.289 -4.234 1.00 85.38 84 VAL A C 1
ATOM 646 O O . VAL A 1 84 ? -1.779 -11.440 -3.496 1.00 85.38 84 VAL A O 1
ATOM 649 N N . VAL A 1 85 ? 0.434 -11.569 -3.825 1.00 85.25 85 VAL A N 1
ATOM 650 C CA . VAL A 1 85 ? 0.734 -12.081 -2.476 1.00 85.25 85 VAL A CA 1
ATOM 651 C C . VAL A 1 85 ? 0.293 -11.086 -1.399 1.00 85.25 85 VAL A C 1
ATOM 653 O O . VAL A 1 85 ? -0.333 -11.481 -0.413 1.00 85.25 85 VAL A O 1
ATOM 656 N N . SER A 1 86 ? 0.540 -9.789 -1.597 1.00 79.38 86 SER A N 1
ATOM 657 C CA . SER A 1 86 ? 0.071 -8.745 -0.680 1.00 79.38 86 SER A CA 1
ATOM 658 C C . SER A 1 86 ? -1.462 -8.650 -0.623 1.00 79.38 86 SER A C 1
ATOM 660 O O . SER A 1 86 ? -2.023 -8.470 0.459 1.00 79.38 86 SER A O 1
ATOM 662 N N . ALA A 1 87 ? -2.166 -8.855 -1.741 1.00 77.12 87 ALA A N 1
ATOM 663 C CA . ALA A 1 87 ? -3.630 -8.919 -1.765 1.00 77.12 87 ALA A CA 1
ATOM 664 C C . ALA A 1 87 ? -4.171 -10.134 -0.990 1.00 77.12 87 ALA A C 1
ATOM 666 O O . ALA A 1 87 ? -5.133 -10.010 -0.227 1.00 77.12 87 ALA A O 1
ATOM 667 N N . PHE A 1 88 ? -3.525 -11.298 -1.114 1.00 81.44 88 PHE A N 1
ATOM 668 C CA . PHE A 1 88 ? -3.862 -12.467 -0.297 1.00 81.44 88 PHE A CA 1
ATOM 669 C C . PHE A 1 88 ? -3.648 -12.190 1.193 1.00 81.44 88 PHE A C 1
ATOM 671 O O . PHE A 1 88 ? -4.526 -12.505 2.000 1.00 81.44 88 PHE A O 1
ATOM 678 N N . ALA A 1 89 ? -2.547 -11.531 1.564 1.00 75.50 89 ALA A N 1
ATOM 679 C CA . ALA A 1 89 ? -2.314 -11.104 2.943 1.00 75.50 89 ALA A CA 1
ATOM 680 C C . ALA A 1 89 ? -3.403 -10.138 3.451 1.00 75.50 89 ALA A C 1
ATOM 68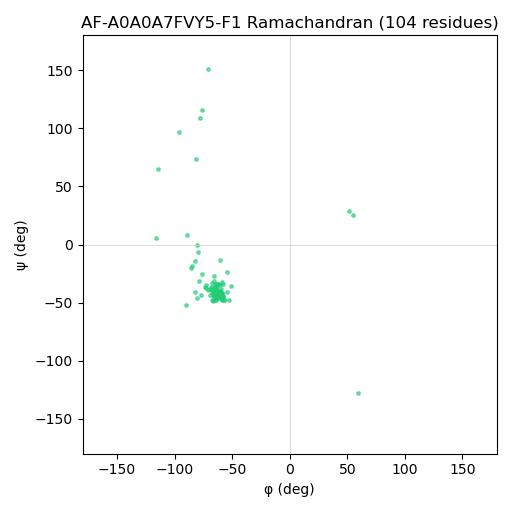2 O O . ALA A 1 89 ? -3.786 -10.202 4.621 1.00 75.50 89 ALA A O 1
ATOM 683 N N . TYR A 1 90 ? -3.945 -9.269 2.590 1.00 74.94 90 TYR A N 1
ATOM 684 C CA . TYR A 1 90 ? -5.075 -8.404 2.942 1.00 74.94 90 TYR A CA 1
ATOM 685 C C . TYR A 1 90 ? -6.356 -9.201 3.205 1.00 74.94 90 TYR A C 1
ATOM 687 O O . TYR A 1 90 ? -7.026 -8.980 4.217 1.00 74.94 90 TYR A O 1
ATOM 695 N N . SER A 1 91 ? -6.674 -10.167 2.340 1.00 75.00 91 SER A N 1
ATOM 696 C CA . SER A 1 91 ? -7.854 -11.025 2.508 1.00 75.00 91 SER A CA 1
ATOM 697 C C . SER A 1 91 ? -7.805 -11.847 3.804 1.00 75.00 91 SER A C 1
ATOM 699 O O . SER A 1 91 ? -8.801 -11.927 4.527 1.00 75.00 91 SER A O 1
ATOM 701 N N . SER A 1 92 ? -6.634 -12.383 4.166 1.00 75.38 92 SER A N 1
ATOM 702 C CA . SER A 1 92 ? -6.463 -13.135 5.411 1.00 75.38 92 SER A CA 1
ATOM 703 C C . SER A 1 92 ? -6.582 -12.239 6.647 1.00 75.38 92 SER A C 1
ATOM 705 O O . SER A 1 92 ? -7.219 -12.635 7.627 1.00 75.38 92 SER A O 1
ATOM 707 N N . LEU A 1 93 ? -6.058 -11.007 6.597 1.00 71.44 93 LEU A N 1
ATOM 708 C CA . LEU A 1 93 ? -6.240 -10.031 7.673 1.00 71.44 93 LEU A CA 1
ATOM 709 C C . LEU A 1 93 ? -7.715 -9.657 7.838 1.00 71.44 93 LEU A C 1
ATOM 711 O O . LEU A 1 93 ? -8.217 -9.651 8.961 1.00 71.44 93 LEU A O 1
ATOM 715 N N . SER A 1 94 ? -8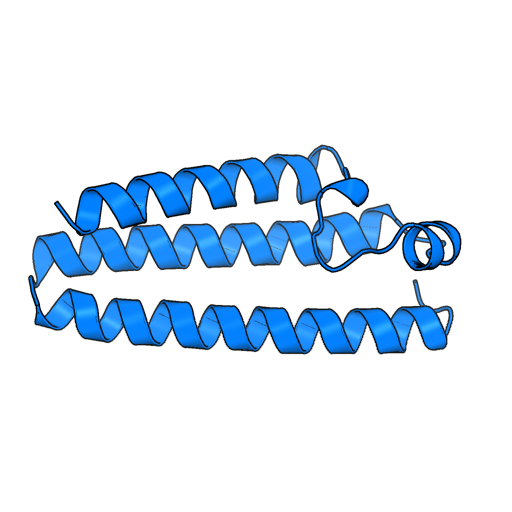.420 -9.407 6.734 1.00 72.31 94 SER A N 1
ATOM 716 C CA . SER A 1 94 ? -9.857 -9.121 6.741 1.00 72.31 94 SER A CA 1
ATOM 717 C C . SER A 1 94 ? -10.651 -10.239 7.422 1.00 72.31 94 SER A C 1
ATOM 719 O O . SER A 1 94 ? -11.443 -9.957 8.322 1.00 72.31 94 SER A O 1
ATOM 721 N N . SER A 1 95 ? -10.389 -11.501 7.072 1.00 72.06 95 SER A N 1
ATOM 722 C CA . SER A 1 95 ? -11.026 -12.653 7.724 1.00 72.06 95 SER A CA 1
ATOM 723 C C . SER A 1 95 ? -10.658 -12.760 9.210 1.00 72.06 95 SER A C 1
ATOM 725 O O . SER A 1 95 ? -11.507 -13.084 10.040 1.00 72.06 95 SER A O 1
ATOM 727 N N . SER A 1 96 ? -9.401 -12.482 9.569 1.00 74.19 96 SER A N 1
ATOM 728 C CA . SER A 1 96 ? -8.929 -12.524 10.960 1.00 74.19 96 SER A CA 1
ATOM 729 C C . SER A 1 96 ? -9.592 -11.453 11.830 1.00 74.19 96 SER A C 1
ATOM 731 O O . SER A 1 96 ? -9.929 -11.704 12.989 1.00 74.19 96 SER A O 1
ATOM 733 N N . VAL A 1 97 ? -9.790 -10.253 11.282 1.00 72.38 97 VAL A N 1
ATOM 734 C CA . VAL A 1 97 ? -10.468 -9.145 11.965 1.00 72.38 97 VAL A CA 1
ATOM 735 C C . VAL A 1 97 ? -11.920 -9.510 12.241 1.00 72.38 97 VAL A C 1
ATOM 737 O O . VAL A 1 97 ? -12.359 -9.355 13.379 1.00 72.38 97 VAL A O 1
ATOM 740 N N . ASP A 1 98 ? -12.629 -10.076 11.266 1.00 69.38 98 ASP A N 1
ATOM 741 C CA . ASP A 1 98 ? -14.009 -10.535 11.455 1.00 69.38 98 ASP A CA 1
ATOM 742 C C . ASP A 1 98 ? -14.138 -11.577 12.561 1.00 69.38 98 ASP A C 1
ATOM 744 O O . ASP A 1 98 ? -15.021 -11.493 13.420 1.00 69.38 98 ASP A O 1
ATOM 748 N N . GLU A 1 99 ? -13.205 -12.521 12.613 1.00 73.69 99 GLU A N 1
ATOM 749 C CA . GLU A 1 99 ? -13.189 -13.531 13.661 1.00 73.69 99 GLU A CA 1
ATOM 750 C C . GLU A 1 99 ? -12.860 -12.941 15.046 1.00 73.69 99 GLU A C 1
ATOM 752 O O . GLU A 1 99 ? -13.419 -13.363 16.065 1.00 73.69 99 GLU A O 1
ATOM 757 N N . LYS A 1 100 ? -11.969 -11.944 15.107 1.00 70.69 100 LYS A N 1
ATOM 758 C CA . LYS A 1 100 ? -11.599 -11.251 16.351 1.00 70.69 100 LYS A CA 1
ATOM 759 C C . LYS A 1 100 ? -12.705 -10.317 16.855 1.00 70.69 100 LYS A C 1
ATOM 761 O O . LYS A 1 100 ? -12.883 -10.243 18.072 1.00 70.69 100 LYS A O 1
ATOM 766 N N . ILE A 1 101 ? -13.465 -9.672 15.967 1.00 66.56 101 ILE A N 1
ATOM 767 C CA . ILE A 1 101 ? -14.680 -8.912 16.312 1.00 66.56 101 ILE A CA 1
ATOM 768 C C . ILE A 1 101 ? -15.736 -9.872 16.868 1.00 66.56 101 ILE A C 1
ATOM 770 O O . ILE A 1 101 ? -16.252 -9.647 17.960 1.00 66.56 101 ILE A O 1
ATOM 774 N N . ARG A 1 102 ? -15.976 -11.012 16.199 1.00 68.38 102 ARG A N 1
ATOM 775 C CA . ARG A 1 102 ? -16.922 -12.039 16.676 1.00 68.38 102 ARG A CA 1
ATOM 776 C C . ARG A 1 102 ? -16.554 -12.593 18.058 1.00 68.38 102 ARG A C 1
ATOM 778 O O . ARG A 1 102 ? -17.435 -12.940 18.836 1.00 68.38 102 ARG A O 1
ATOM 785 N N . ARG A 1 103 ? -15.256 -12.667 18.377 1.00 70.69 103 ARG A N 1
ATOM 786 C CA . ARG A 1 103 ? -14.735 -13.09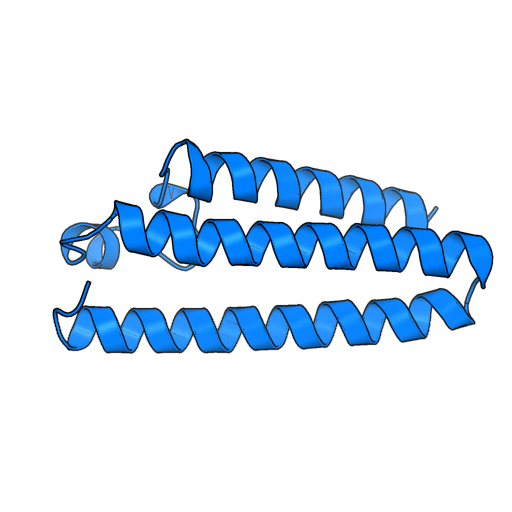2 19.692 1.00 70.69 103 ARG A CA 1
ATOM 787 C C . ARG A 1 103 ? -14.565 -11.954 20.710 1.00 70.69 103 ARG A C 1
ATOM 789 O O . ARG A 1 103 ? -13.988 -12.201 21.766 1.00 70.69 103 ARG A O 1
ATOM 796 N N . ASN A 1 104 ? -15.030 -10.734 20.418 1.00 63.41 104 ASN A N 1
ATOM 797 C CA . ASN A 1 104 ? -14.913 -9.551 21.289 1.00 63.41 104 ASN A CA 1
ATOM 798 C C . ASN A 1 104 ? -13.456 -9.239 21.713 1.00 63.41 104 ASN A C 1
ATOM 800 O O . ASN A 1 104 ? -13.202 -8.682 22.783 1.00 63.41 104 ASN A O 1
ATOM 804 N N . LYS A 1 105 ? -12.476 -9.669 20.901 1.00 60.19 105 LYS A N 1
ATOM 805 C CA . LYS A 1 105 ? -11.039 -9.419 21.118 1.00 60.19 105 LYS A CA 1
ATOM 806 C C . LYS A 1 105 ? -10.600 -8.060 20.565 1.00 60.19 105 LYS A C 1
ATOM 808 O O . LYS A 1 105 ? -9.539 -7.573 20.971 1.00 60.19 105 LYS A O 1
ATOM 813 N N . TYR A 1 106 ? -11.398 -7.482 19.665 1.00 56.62 106 TYR A N 1
ATOM 814 C CA . TYR A 1 106 ? -11.318 -6.083 19.259 1.00 56.62 106 TYR A CA 1
ATOM 815 C C . TYR A 1 106 ? -12.430 -5.281 19.895 1.00 56.62 106 TYR A C 1
ATOM 817 O O . TYR A 1 106 ? -13.596 -5.710 19.889 1.00 56.62 106 TYR A O 1
#